Protein AF-A0A8H5GVJ7-F1 (afdb_monomer)

Foldseek 3Di:
DDDDDDPDDDDPPPDPDAAFQLPDFDDDPPADPPRDDQALVRCCRNSVPPDSPDQWDFDLVRFTRAGEAQVLDPPWAPPDVDIDDDDDDQFDLDDDPVCVVVVHHSRNGDRHGDDDCDDRNVSNVVCVVVVTHYHYHYAAHDPDDPDPPDDPNHDPHD

Organism: NCBI:txid117010

Radius of gyration: 19.8 Å; Cα contacts (8 Å, |Δi|>4): 224; chains: 1; bounding box: 60×45×53 Å

Mean predicted aligned error: 8.99 Å

pLDDT: mean 83.36, std 18.18, range [33.31, 98.56]

Structure (mmCIF, N/CA/C/O backbone):
data_AF-A0A8H5GVJ7-F1
#
_entry.id   AF-A0A8H5GVJ7-F1
#
loop_
_atom_site.group_PDB
_atom_site.id
_atom_site.type_symbol
_atom_site.label_atom_id
_atom_site.label_alt_id
_atom_site.label_comp_id
_atom_site.label_asym_id
_atom_site.label_entity_id
_atom_site.label_seq_id
_atom_site.pdbx_PDB_ins_code
_atom_site.Cartn_x
_atom_site.Cartn_y
_atom_site.Cartn_z
_atom_site.occupancy
_atom_site.B_iso_or_equiv
_atom_site.auth_seq_id
_atom_site.auth_comp_id
_atom_site.auth_asym_id
_atom_site.auth_atom_id
_atom_site.pdbx_PDB_model_num
ATOM 1 N N . MET A 1 1 ? -45.994 32.792 25.529 1.00 37.81 1 MET A N 1
ATOM 2 C CA . MET A 1 1 ? -45.940 31.353 25.191 1.00 37.81 1 MET A CA 1
ATOM 3 C C . MET A 1 1 ? -45.157 31.281 23.887 1.00 37.81 1 MET A C 1
ATOM 5 O O . MET A 1 1 ? -45.590 31.938 22.954 1.00 37.81 1 MET A O 1
ATOM 9 N N . SER A 1 2 ? -43.841 31.039 23.984 1.00 37.28 2 SER A N 1
ATOM 10 C CA . SER A 1 2 ? -43.166 29.778 23.582 1.00 37.28 2 SER A CA 1
ATOM 11 C C . SER A 1 2 ? -43.301 29.537 22.065 1.00 37.28 2 SER A C 1
ATOM 13 O O . SER A 1 2 ? -44.394 29.642 21.534 1.00 37.28 2 SER A O 1
ATOM 15 N N . GLU A 1 3 ? -42.264 29.285 21.269 1.00 34.62 3 GLU A N 1
ATOM 16 C CA . GLU A 1 3 ? -40.841 29.034 21.500 1.00 34.62 3 GLU A CA 1
ATOM 17 C C . GLU A 1 3 ? -40.081 29.278 20.187 1.00 34.62 3 GLU A C 1
ATOM 19 O O . GLU A 1 3 ? -40.621 29.183 19.086 1.00 34.62 3 GLU A O 1
ATOM 24 N N . SER A 1 4 ? -38.804 29.600 20.342 1.00 39.22 4 SER A N 1
ATOM 25 C CA . SER A 1 4 ? -37.794 29.785 19.310 1.00 39.22 4 SER A CA 1
ATOM 26 C C . SER A 1 4 ? -37.526 28.510 18.507 1.00 39.22 4 SER A C 1
ATOM 28 O O . SER A 1 4 ? -37.539 27.416 19.060 1.00 39.22 4 SER A O 1
ATOM 30 N N . SER A 1 5 ? -37.108 28.650 17.247 1.00 36.50 5 SER A N 1
ATOM 31 C CA . SER A 1 5 ? -36.183 27.699 16.605 1.00 36.50 5 SER A CA 1
ATOM 32 C C . SER A 1 5 ? -35.390 28.400 15.508 1.00 36.50 5 SER A C 1
ATOM 34 O O . SER A 1 5 ? -35.673 28.332 14.315 1.00 36.50 5 SER A O 1
ATOM 36 N N . ASN A 1 6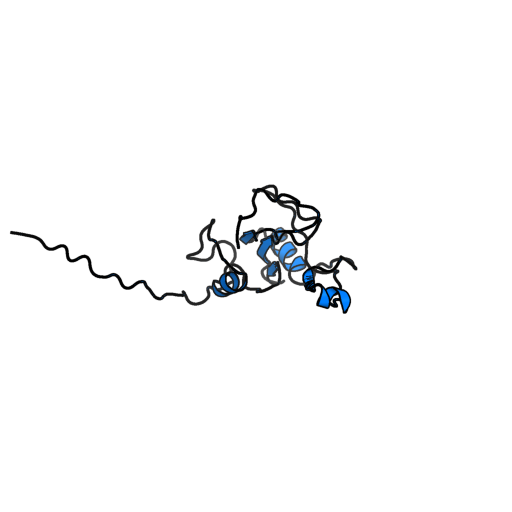 ? -34.387 29.128 15.989 1.00 41.38 6 ASN A N 1
ATOM 37 C CA . ASN A 1 6 ? -33.322 29.758 15.234 1.00 41.38 6 ASN A CA 1
ATOM 38 C C . ASN A 1 6 ? -32.344 28.646 14.804 1.00 41.38 6 ASN A C 1
ATOM 40 O O . ASN A 1 6 ? -31.438 28.291 15.558 1.00 41.38 6 ASN A O 1
ATOM 44 N N . TRP A 1 7 ? -32.552 28.032 13.636 1.00 33.44 7 TRP A N 1
ATOM 45 C CA . TRP A 1 7 ? -31.573 27.106 13.062 1.00 33.44 7 TRP A CA 1
ATOM 46 C C . TRP A 1 7 ? -30.442 27.936 12.456 1.00 33.44 7 TRP A C 1
ATOM 48 O O . TRP A 1 7 ? -30.479 28.423 11.328 1.00 33.44 7 TRP A O 1
ATOM 58 N N . LEU A 1 8 ? -29.452 28.174 13.308 1.00 36.19 8 LEU A N 1
ATOM 59 C CA . LEU A 1 8 ? -28.198 28.816 12.979 1.00 36.19 8 LEU A CA 1
ATOM 60 C C . LEU A 1 8 ? -27.612 28.217 11.699 1.00 36.19 8 LEU A C 1
ATOM 62 O O . LEU A 1 8 ? -27.518 27.000 11.540 1.00 36.19 8 LEU A O 1
ATOM 66 N N . LYS A 1 9 ? -27.167 29.123 10.824 1.00 44.06 9 LYS A N 1
ATOM 67 C CA . LYS A 1 9 ? -26.130 28.897 9.821 1.00 44.06 9 LYS A CA 1
ATOM 68 C C . LYS A 1 9 ? -24.972 28.152 10.488 1.00 44.06 9 LYS A C 1
ATOM 70 O O . LYS A 1 9 ? -24.097 28.770 11.087 1.00 44.06 9 LYS A O 1
ATOM 75 N N . GLY A 1 10 ? -24.987 26.827 10.396 1.00 33.31 10 GLY A N 1
ATOM 76 C CA . GLY A 1 10 ? -23.812 26.016 10.640 1.00 33.31 10 GLY A CA 1
ATOM 77 C C . GLY A 1 10 ? -22.816 26.356 9.546 1.00 33.31 10 GLY A C 1
ATOM 78 O O . GLY A 1 10 ? -23.012 26.000 8.384 1.00 33.31 10 GLY A O 1
ATOM 79 N N . SER A 1 11 ? -21.780 27.106 9.899 1.00 42.19 11 SER A N 1
ATOM 80 C CA . SER A 1 11 ? -20.546 27.167 9.129 1.00 42.19 11 SER A CA 1
ATOM 81 C C . SER A 1 11 ? -20.180 25.734 8.743 1.00 42.19 11 SER A C 1
ATOM 83 O O . SER A 1 11 ? -20.086 24.884 9.628 1.00 42.19 11 SER A O 1
ATOM 85 N N . LYS A 1 12 ? -19.990 25.438 7.450 1.00 41.19 12 LYS A N 1
ATOM 86 C CA . LYS A 1 12 ? -19.298 24.199 7.072 1.00 41.19 12 LYS A CA 1
ATOM 87 C C . LYS A 1 12 ? -17.971 24.214 7.835 1.00 41.19 12 LYS A C 1
ATOM 89 O O . LYS A 1 12 ? -17.246 25.199 7.668 1.00 41.19 12 LYS A O 1
ATOM 94 N N . PRO A 1 13 ? -17.647 23.211 8.667 1.00 39.38 13 PRO A N 1
ATOM 95 C CA . PRO A 1 13 ? -16.312 23.126 9.220 1.00 39.38 13 PRO A CA 1
ATOM 96 C C . PRO A 1 13 ? -15.351 23.084 8.034 1.00 39.38 13 PRO A C 1
ATOM 98 O O . PRO A 1 13 ? -15.416 22.186 7.193 1.00 39.38 13 PRO A O 1
ATOM 101 N N . SER A 1 14 ? -14.503 24.100 7.911 1.00 48.38 14 SER A N 1
ATOM 102 C CA . SER A 1 14 ? -13.301 24.009 7.096 1.00 48.38 14 SER A CA 1
ATOM 103 C C . SER A 1 14 ? -12.318 23.139 7.874 1.00 48.38 14 SER A C 1
ATOM 105 O O . SER A 1 14 ? -11.404 23.640 8.521 1.00 48.38 14 SER A O 1
ATOM 107 N N . GLU A 1 15 ? -12.559 21.838 7.889 1.00 44.38 15 GLU A N 1
ATOM 108 C CA . GLU A 1 15 ? -11.708 20.878 8.573 1.00 44.38 15 GLU A CA 1
ATOM 109 C C . GLU A 1 15 ? -11.200 19.906 7.525 1.00 44.38 15 GLU A C 1
ATOM 111 O O . GLU A 1 15 ? -11.792 18.860 7.291 1.00 44.38 15 GLU A O 1
ATOM 116 N N . THR A 1 16 ? -10.096 20.250 6.864 1.00 48.16 16 THR A N 1
ATOM 117 C CA . THR A 1 16 ? -9.170 19.183 6.495 1.00 48.16 16 THR A CA 1
ATOM 118 C C . THR A 1 16 ? -8.600 18.727 7.835 1.00 48.16 16 THR A C 1
ATOM 120 O O . THR A 1 16 ? -7.849 19.502 8.438 1.00 48.16 16 THR A O 1
ATOM 123 N N . PRO A 1 17 ? -8.974 17.552 8.373 1.00 55.72 17 PRO A N 1
ATOM 124 C CA . PRO A 1 17 ? -8.329 17.065 9.579 1.00 55.72 17 PRO A CA 1
ATOM 125 C C . PRO A 1 17 ? -6.837 16.997 9.260 1.00 55.72 17 PRO A C 1
ATOM 127 O O . PRO A 1 17 ? -6.456 16.616 8.146 1.00 55.72 17 PRO A O 1
ATOM 130 N N . GLY A 1 18 ? -5.981 17.416 10.192 1.00 69.06 18 GLY A N 1
ATOM 131 C CA . GLY A 1 18 ? -4.547 17.198 10.034 1.00 69.06 18 GLY A CA 1
ATOM 132 C C . GLY A 1 18 ? -4.295 15.741 9.631 1.00 69.06 18 GLY A C 1
ATOM 133 O O . GLY A 1 18 ? -4.991 14.842 10.101 1.00 69.06 18 GLY A O 1
ATOM 134 N N . ARG A 1 19 ? -3.340 15.511 8.724 1.00 85.62 19 ARG A N 1
ATOM 135 C CA . ARG A 1 19 ? -3.028 14.172 8.205 1.00 85.62 19 ARG A CA 1
ATOM 136 C C . ARG A 1 19 ? -2.918 13.163 9.353 1.00 85.62 19 ARG A C 1
ATOM 138 O O . ARG A 1 19 ? -2.073 13.331 10.234 1.00 85.62 19 ARG A O 1
ATOM 145 N N . HIS A 1 20 ? -3.729 12.105 9.327 1.00 92.69 20 HIS A N 1
ATOM 146 C CA . HIS A 1 20 ? -3.666 11.056 10.344 1.00 92.69 20 HIS A CA 1
ATOM 147 C C . HIS A 1 20 ? -2.329 10.312 10.275 1.00 92.69 20 HIS A C 1
ATOM 149 O O . HIS A 1 20 ? -1.703 10.241 9.214 1.00 92.69 20 HIS A O 1
ATOM 155 N N . ASN A 1 21 ? -1.899 9.711 11.391 1.00 95.12 21 ASN A N 1
ATOM 156 C CA . ASN A 1 21 ? -0.734 8.829 11.388 1.00 95.12 21 ASN A CA 1
ATOM 157 C C . ASN A 1 21 ? -0.991 7.644 10.436 1.00 95.12 21 ASN A C 1
ATOM 159 O O . ASN A 1 21 ? -1.849 6.812 10.729 1.00 95.12 21 ASN A O 1
ATOM 163 N N . PRO A 1 22 ? -0.244 7.516 9.325 1.00 94.88 22 PRO A N 1
ATOM 164 C CA . PRO A 1 22 ? -0.496 6.460 8.353 1.00 94.88 22 PRO A CA 1
ATOM 165 C C . PRO A 1 22 ? 0.108 5.109 8.765 1.00 94.88 22 PRO A C 1
ATOM 167 O O . PRO A 1 22 ? -0.180 4.089 8.131 1.00 94.88 22 PRO A O 1
ATOM 170 N N . LYS A 1 23 ? 0.972 5.100 9.792 1.00 96.88 23 LYS A N 1
ATOM 171 C CA . LYS A 1 23 ? 1.657 3.923 10.347 1.00 96.88 23 LYS A CA 1
ATOM 172 C C . LYS A 1 23 ? 0.840 3.311 11.483 1.00 96.88 23 LYS A C 1
ATOM 174 O O . LYS A 1 23 ? 1.290 3.212 12.619 1.00 96.88 23 LYS A O 1
ATOM 179 N N . VAL A 1 24 ? -0.405 2.987 11.173 1.00 96.06 24 VAL A N 1
ATOM 180 C CA . VAL A 1 24 ? -1.304 2.252 12.062 1.00 96.06 24 VAL A CA 1
ATOM 181 C C . VAL A 1 24 ? -1.886 1.086 11.287 1.00 96.06 24 VAL A C 1
ATOM 183 O O . VAL A 1 24 ? -2.049 1.162 10.066 1.00 96.06 24 VAL A O 1
ATOM 186 N N . HIS A 1 25 ? -2.188 0.002 11.985 1.00 96.62 25 HIS A N 1
ATOM 187 C CA . HIS A 1 25 ? -2.916 -1.125 11.418 1.00 96.62 25 HIS A CA 1
ATOM 188 C C . HIS A 1 25 ? -4.422 -0.903 11.570 1.00 96.62 25 HIS A C 1
ATOM 190 O O . HIS A 1 25 ? -4.850 -0.191 12.473 1.00 96.62 25 HIS A O 1
ATOM 196 N N . ALA A 1 26 ? -5.212 -1.535 10.698 1.00 92.56 26 ALA A N 1
ATOM 197 C CA . ALA A 1 26 ? -6.668 -1.366 10.627 1.00 92.56 26 ALA A CA 1
ATOM 198 C C . ALA A 1 26 ? -7.104 0.064 10.230 1.00 92.56 26 ALA A C 1
ATOM 200 O O . ALA A 1 26 ? -6.443 0.693 9.402 1.00 92.56 26 ALA A O 1
ATOM 201 N N . GLU A 1 27 ? -8.260 0.517 10.712 1.00 92.56 27 GLU A N 1
ATOM 202 C CA . GLU A 1 27 ? -8.972 1.720 10.264 1.00 92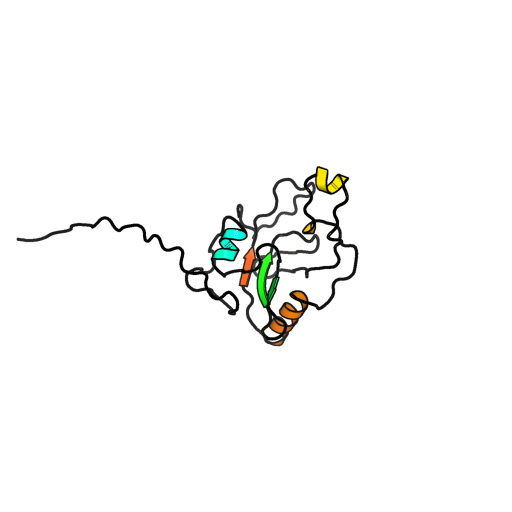.56 27 GLU A CA 1
ATOM 203 C C . GLU A 1 27 ? -8.265 3.036 10.637 1.00 92.56 27 GLU A C 1
ATOM 205 O O . GLU A 1 27 ? -7.600 3.135 11.669 1.00 92.56 27 GLU A O 1
ATOM 210 N N . ILE A 1 28 ? -8.428 4.064 9.796 1.00 95.75 28 ILE A N 1
ATOM 211 C CA . ILE A 1 28 ? -8.074 5.449 10.133 1.00 95.75 28 ILE A CA 1
ATOM 212 C C . ILE A 1 28 ? -9.348 6.165 10.602 1.00 95.75 28 ILE A C 1
ATOM 214 O O . ILE A 1 28 ? -10.323 6.173 9.848 1.00 95.75 28 ILE A O 1
ATOM 218 N N . PRO A 1 29 ? -9.359 6.800 11.790 1.00 93.12 29 PRO A N 1
ATOM 219 C CA . PRO A 1 29 ? -10.524 7.539 12.271 1.00 93.12 29 PRO A CA 1
ATOM 220 C C . PRO A 1 29 ? -11.041 8.547 11.237 1.00 93.12 29 PRO A C 1
ATOM 222 O O . PRO A 1 29 ? -10.260 9.318 10.687 1.00 93.12 29 PRO A O 1
ATOM 225 N N . GLY A 1 30 ? -12.351 8.539 10.983 1.00 93.75 30 GLY A N 1
ATOM 226 C CA . GLY A 1 30 ? -12.992 9.416 9.994 1.00 93.75 30 GLY A CA 1
ATOM 227 C C . GLY A 1 30 ? -13.036 8.862 8.565 1.00 93.75 30 GLY A C 1
ATOM 228 O O . GLY A 1 30 ? -13.695 9.463 7.722 1.00 93.75 30 GLY A O 1
ATOM 229 N N . TYR A 1 31 ? -12.411 7.709 8.301 1.00 95.56 31 TYR A N 1
ATOM 230 C CA . TYR A 1 31 ? -12.427 7.041 6.995 1.00 95.56 31 TYR A CA 1
ATOM 231 C C . TYR A 1 31 ? -12.872 5.574 7.125 1.00 95.56 31 TYR A C 1
ATOM 233 O O . TYR A 1 31 ? -12.040 4.666 7.003 1.00 95.56 31 TYR A O 1
ATOM 241 N N . PRO A 1 32 ? -14.174 5.319 7.360 1.00 94.88 32 PRO A N 1
ATOM 242 C CA . PRO A 1 32 ? -14.706 3.962 7.453 1.00 94.88 32 PRO A CA 1
ATOM 243 C C . PRO A 1 32 ? -14.642 3.221 6.108 1.00 94.88 32 PRO A C 1
ATOM 245 O O . PRO A 1 32 ? -14.404 3.809 5.045 1.00 94.88 32 PRO A O 1
ATOM 248 N N . VAL A 1 33 ? -14.899 1.910 6.135 1.00 95.81 33 VAL A N 1
ATOM 249 C CA . VAL A 1 33 ? -15.050 1.098 4.914 1.00 95.81 33 VAL A CA 1
ATOM 250 C C . VAL A 1 33 ? -16.080 1.737 3.977 1.00 95.81 33 VAL A C 1
ATOM 252 O O . VAL A 1 33 ? -17.162 2.129 4.404 1.00 95.81 33 VAL A O 1
ATOM 255 N N . GLY A 1 34 ? -15.733 1.838 2.691 1.00 94.56 34 GLY A N 1
ATOM 256 C CA . GLY A 1 34 ? -16.550 2.509 1.674 1.00 94.56 34 GLY A CA 1
ATOM 257 C C . GLY A 1 34 ? -16.170 3.971 1.425 1.00 94.56 34 GLY A C 1
ATOM 258 O O . GLY A 1 34 ? -16.679 4.561 0.478 1.00 94.56 34 GLY A O 1
ATOM 259 N N . SER A 1 35 ? -15.251 4.546 2.209 1.00 95.88 35 SER A N 1
ATOM 260 C CA . SER A 1 35 ? -14.694 5.876 1.925 1.00 95.88 35 SER A CA 1
ATOM 261 C C . SER A 1 35 ? -14.034 5.926 0.545 1.00 95.88 35 SER A C 1
ATOM 263 O O . SER A 1 35 ? -13.243 5.049 0.190 1.00 95.88 35 SER A O 1
ATOM 265 N N . THR A 1 36 ? -14.334 6.975 -0.217 1.00 95.75 36 THR A N 1
ATOM 266 C CA . THR A 1 36 ? -13.843 7.173 -1.586 1.00 95.75 36 THR A CA 1
ATOM 267 C C . THR A 1 36 ? -12.893 8.359 -1.676 1.00 95.75 36 THR A C 1
ATOM 269 O O . THR A 1 36 ? -13.087 9.357 -0.987 1.00 95.75 36 THR A O 1
ATOM 272 N N . PHE A 1 37 ? -11.924 8.281 -2.587 1.00 94.94 37 PHE A N 1
ATOM 273 C CA . PHE A 1 37 ? -10.946 9.339 -2.849 1.00 94.94 37 PHE A CA 1
ATOM 274 C C . PHE A 1 37 ? -10.861 9.560 -4.355 1.00 94.94 37 PHE A C 1
ATOM 276 O O . PHE A 1 37 ? -10.855 8.586 -5.104 1.00 94.94 37 PHE A O 1
ATOM 283 N N . LYS A 1 38 ? -10.785 10.816 -4.806 1.00 92.75 38 LYS A N 1
ATOM 284 C CA . LYS A 1 38 ? -10.738 11.140 -6.242 1.00 92.75 38 LYS A CA 1
ATOM 285 C C . LYS A 1 38 ? -9.357 10.970 -6.853 1.00 92.75 38 LYS A C 1
ATOM 287 O O . LYS A 1 38 ? -9.230 10.957 -8.071 1.00 92.75 38 LYS A O 1
ATOM 292 N N . THR A 1 39 ? -8.321 11.023 -6.018 1.00 93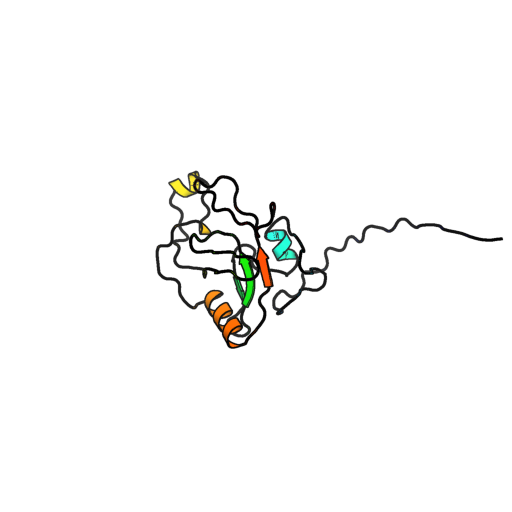.00 39 THR A N 1
ATOM 293 C CA . THR A 1 39 ? -6.929 10.972 -6.458 1.00 93.00 39 THR A CA 1
ATOM 294 C C . THR A 1 39 ? -6.043 10.305 -5.413 1.00 93.00 39 THR A C 1
ATOM 296 O O . THR A 1 39 ? -6.342 10.280 -4.215 1.00 93.00 39 THR A O 1
ATOM 299 N N . ARG A 1 40 ? -4.876 9.829 -5.858 1.00 93.25 40 ARG A N 1
ATOM 300 C CA . ARG A 1 40 ? -3.818 9.339 -4.964 1.00 93.25 40 ARG A CA 1
ATOM 301 C C . ARG A 1 40 ? -3.260 10.415 -4.032 1.00 93.25 40 ARG A C 1
ATOM 303 O O . ARG A 1 40 ? -2.830 10.070 -2.934 1.00 93.25 40 ARG A O 1
ATOM 310 N N . ASP A 1 41 ? -3.287 11.681 -4.441 1.00 94.44 41 ASP A N 1
ATOM 311 C CA . ASP A 1 41 ? -2.821 12.799 -3.616 1.00 94.44 41 ASP A CA 1
ATOM 312 C C . ASP A 1 41 ? -3.796 13.091 -2.472 1.00 94.44 41 ASP A C 1
ATOM 314 O O . ASP A 1 41 ? -3.373 13.249 -1.328 1.00 94.44 41 ASP A O 1
ATOM 318 N N . GLU A 1 42 ? -5.102 13.059 -2.750 1.00 94.69 42 GLU A N 1
ATOM 319 C CA . GLU A 1 42 ? -6.145 13.148 -1.722 1.00 94.69 42 GLU A CA 1
ATOM 320 C C . GLU A 1 42 ? -6.028 11.986 -0.728 1.00 94.69 42 GLU A C 1
ATOM 322 O O . GLU A 1 42 ? -5.929 12.202 0.480 1.00 94.69 42 GLU A O 1
ATOM 327 N N . LEU A 1 43 ? -5.920 10.752 -1.233 1.00 95.88 43 LEU A N 1
ATOM 328 C CA . LEU A 1 43 ? -5.701 9.562 -0.409 1.00 95.88 43 LEU A CA 1
ATOM 329 C C . LEU A 1 43 ? -4.438 9.690 0.469 1.00 95.88 43 LEU A C 1
ATOM 331 O O . LEU A 1 43 ? -4.466 9.348 1.653 1.00 95.88 43 LEU A O 1
ATOM 335 N N . CYS A 1 44 ? -3.342 10.217 -0.082 1.00 96.00 44 CYS A N 1
ATOM 336 C CA . CYS A 1 44 ? -2.090 10.462 0.636 1.00 96.00 44 CYS A CA 1
ATOM 337 C C . CYS A 1 44 ? -2.254 11.483 1.772 1.00 96.00 44 CYS A C 1
ATOM 339 O O . CYS A 1 44 ? -1.745 11.260 2.882 1.00 96.00 44 CYS A O 1
ATOM 341 N N . ALA A 1 45 ? -2.982 12.573 1.506 1.00 95.00 45 ALA A N 1
ATOM 342 C CA . ALA A 1 45 ? -3.239 13.647 2.459 1.00 95.00 45 ALA A CA 1
ATOM 343 C C . ALA A 1 45 ? -4.043 13.169 3.678 1.00 95.00 45 ALA A C 1
ATOM 345 O O . ALA A 1 45 ? -3.821 13.662 4.782 1.00 95.00 45 ALA A O 1
ATOM 346 N N . THR A 1 46 ? -4.907 12.163 3.507 1.00 95.62 46 THR A N 1
ATOM 347 C CA . THR A 1 46 ? -5.709 11.592 4.606 1.00 95.62 46 THR A CA 1
ATOM 348 C C . THR A 1 46 ? -4.896 10.711 5.560 1.00 95.62 46 THR A C 1
ATOM 350 O O . THR A 1 46 ? -5.213 10.610 6.741 1.00 95.62 46 THR A O 1
ATOM 353 N N . GLY A 1 47 ? -3.830 10.069 5.069 1.00 96.25 47 GLY A N 1
ATOM 354 C CA . GLY A 1 47 ? -3.070 9.060 5.815 1.00 96.25 47 GLY A CA 1
ATOM 355 C C . GLY A 1 47 ? -3.597 7.623 5.679 1.00 96.25 47 GLY A C 1
ATOM 356 O O . GLY A 1 47 ? -2.916 6.697 6.116 1.00 96.25 47 GLY A O 1
ATOM 357 N N . VAL A 1 48 ? -4.729 7.394 5.000 1.00 97.62 48 VAL A N 1
ATOM 358 C CA . VAL A 1 48 ? -5.238 6.037 4.709 1.00 97.62 48 VAL A CA 1
ATOM 359 C C . VAL A 1 48 ? -4.212 5.217 3.924 1.00 97.62 48 VAL A C 1
ATOM 361 O O . VAL A 1 48 ? -3.945 4.066 4.283 1.00 97.62 48 VAL A O 1
ATOM 364 N N . HIS A 1 49 ? -3.560 5.829 2.929 1.00 97.88 49 HIS A N 1
ATOM 365 C CA . HIS A 1 49 ? -2.397 5.264 2.240 1.00 97.88 49 HIS A CA 1
ATOM 366 C C . HIS A 1 49 ? -1.374 6.359 1.930 1.00 97.88 49 HIS A C 1
ATOM 368 O O . HIS A 1 49 ? -1.554 7.157 1.016 1.00 97.88 49 HIS A O 1
ATOM 374 N N . ALA A 1 50 ? -0.287 6.407 2.701 1.00 96.31 50 ALA A N 1
ATOM 375 C CA . ALA A 1 50 ? 0.677 7.508 2.655 1.00 96.31 50 ALA A CA 1
ATOM 376 C C . ALA A 1 50 ? 1.533 7.638 1.380 1.00 96.31 50 ALA A C 1
ATOM 378 O O . ALA A 1 50 ? 1.890 8.766 1.047 1.00 96.31 50 ALA A O 1
ATOM 379 N N . PRO A 1 51 ? 1.946 6.561 0.688 1.00 95.94 51 PRO A N 1
ATOM 380 C CA . PRO A 1 51 ? 2.728 6.702 -0.533 1.00 95.94 51 PRO A CA 1
ATOM 381 C C . PRO A 1 51 ? 1.875 7.281 -1.674 1.00 95.94 51 PRO A C 1
ATOM 383 O O . PRO A 1 51 ? 0.832 6.707 -1.990 1.00 95.94 51 PRO A O 1
ATOM 386 N N . PRO A 1 52 ? 2.322 8.340 -2.373 1.00 90.81 52 PRO A N 1
ATOM 387 C CA . PRO A 1 52 ? 1.554 8.928 -3.475 1.00 90.81 52 PRO A CA 1
ATOM 388 C C . PRO A 1 52 ? 1.524 8.027 -4.718 1.00 90.81 52 PRO A C 1
ATOM 390 O O . PRO A 1 52 ? 0.578 8.055 -5.494 1.00 90.81 52 PRO A O 1
ATOM 393 N N . ARG A 1 53 ? 2.552 7.188 -4.909 1.00 89.12 53 ARG A N 1
ATOM 394 C CA . ARG A 1 53 ? 2.668 6.312 -6.088 1.00 89.12 53 ARG A CA 1
ATOM 395 C C . ARG A 1 53 ? 2.736 4.838 -5.727 1.00 8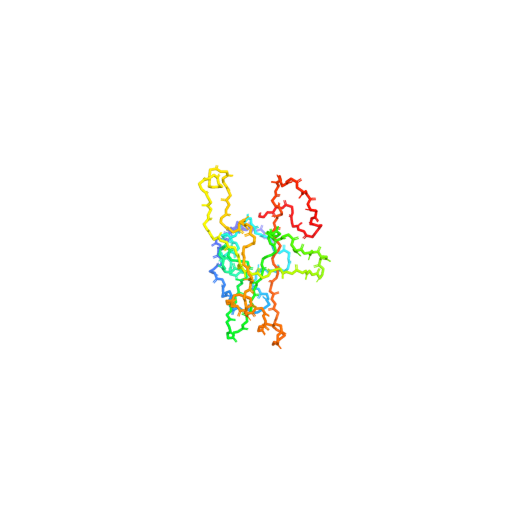9.12 53 ARG A C 1
ATOM 397 O O . ARG A 1 53 ? 1.961 4.054 -6.267 1.00 89.12 53 ARG A O 1
ATOM 404 N N . ALA A 1 54 ? 3.606 4.475 -4.781 1.00 92.00 54 ALA A N 1
ATOM 405 C CA . ALA A 1 54 ? 3.821 3.083 -4.384 1.00 92.00 54 ALA A CA 1
ATOM 406 C C . ALA A 1 54 ? 2.501 2.388 -4.010 1.00 92.00 54 ALA A C 1
ATOM 408 O O . ALA A 1 54 ? 1.652 2.979 -3.336 1.00 92.00 54 ALA A O 1
ATOM 409 N N . GLY A 1 55 ? 2.338 1.145 -4.466 1.00 94.81 55 GLY A N 1
ATOM 410 C CA . GLY A 1 55 ? 1.151 0.336 -4.191 1.00 94.81 55 GLY A CA 1
ATOM 411 C C . GLY A 1 55 ? 1.101 -0.192 -2.760 1.00 94.81 55 GLY A C 1
ATOM 412 O O . GLY A 1 55 ? 0.015 -0.439 -2.261 1.00 94.81 55 GLY A O 1
ATOM 413 N N . ILE A 1 56 ? 2.246 -0.294 -2.077 1.00 97.81 56 ILE A N 1
ATOM 414 C CA . ILE A 1 56 ? 2.367 -0.847 -0.722 1.00 97.81 56 ILE A CA 1
ATOM 415 C C . ILE A 1 56 ? 2.912 0.228 0.219 1.00 97.81 56 ILE A C 1
ATOM 417 O O . ILE A 1 56 ? 3.893 0.900 -0.104 1.00 97.81 56 ILE A O 1
ATOM 421 N N . HIS A 1 57 ? 2.308 0.365 1.397 1.00 98.19 57 HIS A N 1
ATOM 422 C CA . HIS A 1 57 ? 2.825 1.161 2.506 1.00 98.19 57 HIS A CA 1
ATOM 423 C C . HIS A 1 57 ? 3.172 0.243 3.678 1.00 98.19 57 HIS A C 1
ATOM 425 O O . HIS A 1 57 ? 2.299 -0.460 4.183 1.00 98.19 57 HIS A O 1
ATOM 431 N N . GLY A 1 58 ? 4.424 0.252 4.130 1.00 97.94 58 GLY A N 1
ATOM 432 C CA . GLY A 1 58 ? 4.871 -0.608 5.223 1.00 97.94 58 GLY A CA 1
ATOM 433 C C . GLY A 1 58 ? 6.325 -0.388 5.608 1.00 97.94 58 GLY A C 1
ATOM 434 O O . GLY A 1 58 ? 7.060 0.297 4.894 1.00 97.94 58 GLY A O 1
ATOM 435 N N . THR A 1 59 ? 6.736 -0.993 6.720 1.00 97.44 59 THR A N 1
ATOM 436 C CA . THR A 1 59 ? 8.145 -1.082 7.133 1.00 97.44 59 THR A CA 1
ATOM 437 C C . THR A 1 59 ? 8.540 -2.529 7.424 1.00 97.44 59 THR A C 1
ATOM 439 O O . THR A 1 59 ? 7.684 -3.411 7.507 1.00 97.44 59 THR A O 1
ATOM 442 N N . LEU A 1 60 ? 9.842 -2.788 7.544 1.00 96.88 60 LEU A N 1
ATOM 443 C CA . LEU A 1 60 ? 10.358 -4.131 7.827 1.00 96.88 60 LEU A CA 1
ATOM 444 C C . LEU A 1 60 ? 10.128 -4.540 9.286 1.00 96.88 60 LEU A C 1
ATOM 446 O O . LEU A 1 60 ? 10.010 -5.724 9.585 1.00 96.88 60 LEU A O 1
ATOM 450 N N . GLU A 1 61 ? 10.049 -3.561 10.181 1.00 97.06 61 GLU A N 1
ATOM 451 C CA . GLU A 1 61 ? 9.893 -3.757 11.619 1.00 97.06 61 GLU A CA 1
ATOM 452 C C . GLU A 1 61 ? 8.430 -4.023 11.980 1.00 97.06 61 GLU A C 1
ATOM 454 O O . GLU A 1 61 ? 8.132 -4.929 12.757 1.00 97.06 61 GLU A O 1
ATOM 459 N N . ASP A 1 62 ? 7.506 -3.251 11.399 1.00 97.31 62 ASP A N 1
ATOM 460 C CA . ASP A 1 62 ? 6.096 -3.276 11.793 1.00 97.31 62 ASP A CA 1
ATOM 461 C C . ASP A 1 62 ? 5.207 -4.019 10.783 1.00 97.31 62 ASP A C 1
ATOM 463 O O . ASP A 1 62 ? 4.172 -4.568 11.152 1.00 97.31 62 ASP A O 1
ATOM 467 N N . GLY A 1 63 ? 5.637 -4.139 9.527 1.00 98.44 63 GLY A N 1
ATOM 468 C CA . GLY A 1 63 ? 4.867 -4.747 8.445 1.00 98.44 63 GLY A CA 1
ATOM 469 C C . GLY A 1 63 ? 4.135 -3.727 7.572 1.00 98.44 63 GLY A C 1
ATOM 470 O O . GLY A 1 63 ? 4.367 -2.519 7.635 1.00 98.44 63 GLY A O 1
ATOM 471 N N . ALA A 1 64 ? 3.288 -4.233 6.681 1.00 98.56 64 ALA A N 1
ATOM 472 C CA . ALA A 1 64 ? 2.438 -3.441 5.802 1.00 98.56 64 ALA A CA 1
ATOM 473 C C . ALA A 1 64 ? 1.200 -2.900 6.533 1.00 98.56 64 ALA A C 1
ATOM 475 O O . ALA A 1 64 ? 0.511 -3.637 7.242 1.00 98.56 64 ALA A O 1
ATOM 476 N N . TYR A 1 65 ? 0.900 -1.623 6.297 1.00 98.56 65 TYR A N 1
ATOM 477 C CA . TYR A 1 65 ? -0.267 -0.908 6.816 1.00 98.56 65 TYR A CA 1
ATOM 478 C C . TYR A 1 65 ? -1.400 -0.842 5.789 1.00 98.56 65 TYR A C 1
ATOM 480 O O . TYR A 1 65 ? -2.571 -0.969 6.145 1.00 98.56 65 TYR A O 1
ATOM 488 N N . SER A 1 66 ? -1.063 -0.636 4.511 1.00 98.56 66 SER A N 1
ATOM 489 C CA . SER A 1 66 ? -2.042 -0.490 3.431 1.00 98.56 66 SER A CA 1
ATOM 490 C C . SER A 1 66 ? -1.500 -0.909 2.064 1.00 98.56 66 SER A C 1
ATOM 492 O O . SER A 1 66 ? -0.299 -0.791 1.795 1.00 98.56 66 SER A O 1
ATOM 494 N N . VAL A 1 67 ? -2.403 -1.366 1.195 1.00 97.81 67 VAL A N 1
ATOM 495 C CA . VAL A 1 67 ? -2.154 -1.656 -0.222 1.00 97.81 67 VAL A CA 1
ATOM 496 C C . VAL A 1 67 ? -3.202 -1.009 -1.127 1.00 97.81 67 VAL A C 1
ATOM 498 O O . VAL A 1 67 ? -4.358 -0.844 -0.737 1.00 97.81 67 VAL A O 1
ATOM 501 N N . VAL A 1 68 ? -2.801 -0.682 -2.354 1.00 96.19 68 VAL A N 1
ATOM 502 C CA . VAL A 1 68 ? -3.681 -0.183 -3.417 1.00 96.19 68 VAL A CA 1
ATOM 503 C C . VAL A 1 68 ? -3.757 -1.213 -4.544 1.00 96.19 68 VAL A C 1
ATOM 505 O O . VAL A 1 68 ? -2.742 -1.510 -5.177 1.00 96.19 68 VAL A O 1
ATOM 508 N N . LEU A 1 69 ? -4.963 -1.710 -4.825 1.00 93.56 69 LEU A N 1
ATOM 509 C CA . LEU A 1 69 ? -5.291 -2.488 -6.018 1.00 93.56 69 LEU A CA 1
ATOM 510 C C . LEU A 1 69 ? -5.504 -1.518 -7.181 1.00 93.56 69 LEU A C 1
ATOM 512 O O . LEU A 1 69 ? -6.598 -0.995 -7.375 1.00 93.56 69 LEU A O 1
ATOM 516 N N . SER A 1 70 ? -4.435 -1.223 -7.920 1.00 85.50 70 SER A N 1
ATOM 517 C CA . SER A 1 70 ? -4.493 -0.342 -9.094 1.00 85.50 70 SER A CA 1
ATOM 518 C C . SER A 1 70 ? -4.718 -1.092 -10.405 1.00 85.50 70 SER A C 1
ATOM 520 O O . SER A 1 70 ? -4.749 -0.455 -11.456 1.00 85.50 70 SER A O 1
ATOM 522 N N . TYR A 1 71 ? -4.801 -2.427 -10.354 1.00 82.88 71 TYR A N 1
ATOM 523 C CA . TYR A 1 71 ? -4.959 -3.293 -11.526 1.00 82.88 71 TYR A CA 1
ATOM 524 C C . TYR A 1 71 ? -3.868 -3.069 -12.588 1.00 82.88 71 TYR A C 1
ATOM 526 O O . TYR A 1 71 ? -4.114 -3.104 -13.791 1.00 82.88 71 TYR A O 1
ATOM 534 N N . GLY A 1 72 ? -2.652 -2.760 -12.123 1.00 73.69 72 GLY A N 1
ATOM 535 C CA . GLY A 1 72 ? -1.497 -2.440 -12.967 1.00 73.69 72 GLY A CA 1
ATOM 536 C C . GLY A 1 72 ? -0.580 -3.632 -13.240 1.00 73.69 72 GLY A C 1
ATOM 537 O O . GLY A 1 72 ? 0.430 -3.473 -13.925 1.00 73.69 72 GLY A O 1
ATOM 538 N N . TYR A 1 73 ? -0.885 -4.798 -12.675 1.00 73.94 73 TYR A N 1
ATOM 539 C CA . TYR A 1 73 ? -0.203 -6.052 -12.967 1.00 73.94 73 TYR A CA 1
ATOM 540 C C . TYR A 1 73 ? -1.184 -7.000 -13.650 1.00 73.94 73 TYR A C 1
ATOM 542 O O . TYR A 1 73 ? -2.352 -7.095 -13.272 1.00 73.94 73 TYR A O 1
ATOM 550 N N . GLU A 1 74 ? -0.705 -7.680 -14.686 1.00 70.81 74 GLU A N 1
ATOM 551 C CA . GLU A 1 74 ? -1.500 -8.632 -15.464 1.00 70.81 74 GLU A CA 1
ATOM 552 C C . GLU A 1 74 ? -1.996 -9.815 -14.618 1.00 70.81 74 GLU A C 1
ATOM 554 O O . GLU A 1 74 ? -3.133 -10.273 -14.803 1.00 70.81 74 GLU A O 1
ATOM 559 N N . ASP A 1 75 ? -1.192 -10.195 -13.623 1.00 78.56 75 ASP A N 1
ATOM 560 C CA . ASP A 1 75 ? -1.428 -11.297 -12.689 1.00 78.56 75 ASP A CA 1
ATOM 561 C C . ASP A 1 75 ? -2.421 -10.971 -11.562 1.00 78.56 75 ASP A C 1
ATOM 563 O O . ASP A 1 75 ? -2.845 -11.872 -10.837 1.00 78.56 75 ASP A O 1
ATOM 567 N N . ASP A 1 76 ? -2.838 -9.708 -11.403 1.00 82.06 76 ASP A N 1
ATOM 568 C CA . ASP A 1 76 ? -3.793 -9.343 -10.353 1.00 82.06 76 ASP A CA 1
ATOM 569 C C . ASP A 1 76 ? -5.170 -9.985 -10.626 1.00 82.06 76 ASP A C 1
ATOM 571 O O . ASP A 1 76 ? -5.738 -9.868 -11.724 1.00 82.06 76 ASP A O 1
ATOM 575 N N . VAL A 1 77 ? -5.740 -10.624 -9.599 1.00 85.69 77 VAL A N 1
ATOM 576 C CA . VAL A 1 77 ? -7.080 -11.240 -9.612 1.00 85.69 77 VAL A CA 1
ATOM 577 C C . VAL A 1 77 ? -7.875 -10.701 -8.430 1.00 85.69 77 VAL A C 1
ATOM 579 O O . VAL A 1 77 ? -7.423 -10.812 -7.298 1.00 85.69 77 VAL A O 1
ATOM 582 N N . ASP A 1 78 ? -9.065 -10.150 -8.667 1.00 90.69 78 ASP A N 1
ATOM 583 C CA . ASP A 1 78 ? -9.917 -9.580 -7.615 1.00 90.69 78 ASP A CA 1
ATOM 584 C C . ASP A 1 78 ? -11.292 -10.253 -7.616 1.00 90.69 78 ASP A C 1
ATOM 586 O O . ASP A 1 78 ? -12.110 -9.997 -8.500 1.00 90.69 78 ASP A O 1
ATOM 590 N N . ASN A 1 79 ? -11.529 -11.110 -6.617 1.00 91.06 79 ASN A N 1
ATOM 591 C CA . ASN A 1 79 ? -12.794 -11.812 -6.380 1.00 91.06 79 ASN A CA 1
ATOM 592 C C . ASN A 1 79 ? -13.563 -11.202 -5.187 1.00 91.06 79 ASN A C 1
ATOM 594 O O . ASN A 1 79 ? -14.343 -11.886 -4.524 1.00 91.06 79 ASN A O 1
ATOM 598 N N . GLY A 1 80 ? -13.325 -9.924 -4.870 1.00 91.75 80 GLY A N 1
ATOM 599 C CA . GLY A 1 80 ? -14.060 -9.196 -3.838 1.00 91.75 80 GLY A CA 1
ATOM 600 C C . GLY A 1 80 ? -13.501 -9.450 -2.443 1.00 91.75 80 GLY A C 1
ATOM 601 O O . GLY A 1 80 ? -12.663 -8.689 -1.962 1.00 91.75 80 GLY A O 1
ATOM 602 N N . GLU A 1 81 ? -13.957 -10.501 -1.768 1.00 94.50 81 GLU A N 1
ATOM 603 C CA . GLU A 1 81 ? -13.465 -10.831 -0.419 1.00 94.50 81 GLU A CA 1
ATOM 604 C C . GLU A 1 81 ? -12.027 -11.360 -0.439 1.00 94.50 81 GLU A C 1
ATOM 606 O O . GLU A 1 81 ? -11.260 -11.145 0.498 1.00 94.50 81 GLU A O 1
ATOM 611 N N . ILE A 1 82 ? -11.655 -12.028 -1.532 1.00 94.38 82 ILE A N 1
ATOM 612 C CA . ILE A 1 82 ? -10.336 -12.619 -1.737 1.00 94.38 82 ILE A CA 1
ATOM 613 C C . ILE A 1 82 ? -9.766 -12.078 -3.042 1.00 94.38 82 ILE A C 1
ATOM 615 O O . ILE A 1 82 ? -10.451 -12.010 -4.061 1.00 94.38 82 ILE A O 1
ATOM 619 N N . PHE A 1 83 ? -8.491 -11.717 -3.023 1.00 94.31 83 PHE A N 1
ATOM 620 C CA . PHE A 1 83 ? -7.771 -11.259 -4.201 1.00 94.31 83 PHE A CA 1
ATOM 621 C C . PHE A 1 83 ? -6.322 -11.748 -4.164 1.00 94.31 83 PHE A C 1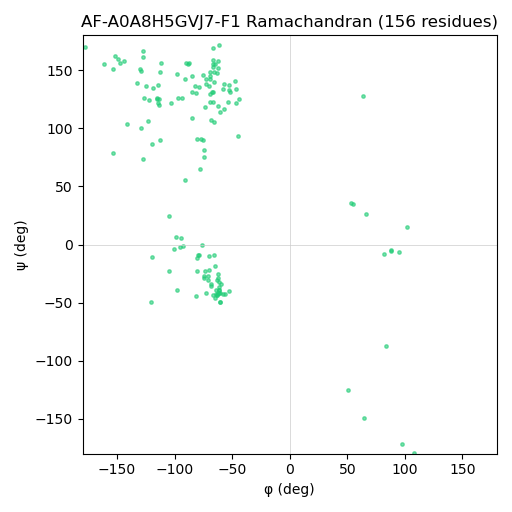
ATOM 623 O O . PHE A 1 83 ? -5.775 -12.063 -3.105 1.00 94.31 83 PHE A O 1
ATOM 630 N N . VAL A 1 84 ? -5.705 -11.798 -5.340 1.00 93.12 84 VAL A N 1
ATOM 631 C CA . VAL A 1 84 ? -4.276 -12.034 -5.536 1.00 93.12 84 VAL A CA 1
ATOM 632 C C . VAL A 1 84 ? -3.641 -10.692 -5.864 1.00 93.12 84 VAL A C 1
ATOM 634 O O . VAL A 1 84 ? -4.055 -10.024 -6.810 1.00 93.12 84 VAL A O 1
ATOM 637 N N . TYR A 1 85 ? -2.665 -10.294 -5.051 1.00 93.25 85 TYR A N 1
ATOM 638 C CA . TYR A 1 85 ? -1.950 -9.033 -5.196 1.00 93.25 85 TYR A CA 1
ATOM 639 C C . TYR A 1 85 ? -0.493 -9.278 -5.560 1.00 93.25 85 TYR A C 1
ATOM 641 O O . TYR A 1 85 ? 0.224 -9.968 -4.829 1.00 93.25 85 TYR A O 1
ATOM 649 N N . T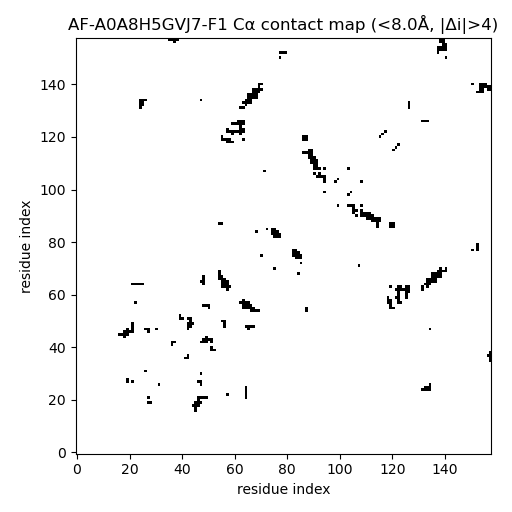HR A 1 86 ? -0.054 -8.665 -6.654 1.00 92.06 86 THR A N 1
ATOM 650 C CA . THR A 1 86 ? 1.328 -8.770 -7.118 1.00 92.06 86 THR A CA 1
ATOM 651 C C . THR A 1 86 ? 2.232 -7.786 -6.377 1.00 92.06 86 THR A C 1
ATOM 653 O O . THR A 1 86 ? 1.890 -6.617 -6.180 1.00 92.06 86 THR A O 1
ATOM 656 N N . GLY A 1 87 ? 3.412 -8.252 -5.959 1.00 91.62 87 GLY A N 1
ATOM 657 C CA . GLY A 1 87 ? 4.428 -7.406 -5.336 1.00 91.62 87 GLY A CA 1
ATOM 658 C C . GLY A 1 87 ? 4.926 -6.297 -6.269 1.00 91.62 87 GLY A C 1
ATOM 659 O O . GLY A 1 87 ? 4.625 -6.257 -7.460 1.00 91.62 87 GLY A O 1
ATOM 660 N N . HIS A 1 88 ? 5.718 -5.373 -5.728 1.00 89.56 88 HIS A N 1
ATOM 661 C CA . HIS A 1 88 ? 6.392 -4.353 -6.534 1.00 89.56 88 HIS A CA 1
ATOM 662 C C . HIS A 1 88 ? 7.781 -4.814 -6.998 1.00 89.56 88 HIS A C 1
ATOM 664 O O . HIS A 1 88 ? 8.425 -5.629 -6.340 1.00 89.56 88 HIS A O 1
ATOM 670 N N . GLY A 1 89 ? 8.273 -4.225 -8.091 1.00 89.38 89 GLY A N 1
ATOM 671 C CA . GLY A 1 89 ? 9.638 -4.429 -8.588 1.00 89.38 89 GLY A CA 1
ATOM 672 C C . GLY A 1 89 ? 9.717 -5.269 -9.863 1.00 89.38 89 GLY A C 1
ATOM 673 O O . GLY A 1 89 ? 8.694 -5.679 -10.413 1.00 89.38 89 GLY A O 1
ATOM 674 N N . GLY A 1 90 ? 10.955 -5.467 -10.324 1.00 85.31 90 GLY A N 1
ATOM 675 C CA . GLY A 1 90 ? 11.318 -6.209 -11.538 1.00 85.31 90 GLY A CA 1
ATOM 676 C C . GLY A 1 90 ? 11.196 -5.421 -12.862 1.00 85.31 90 GLY A C 1
ATOM 677 O O . GLY A 1 90 ? 11.639 -5.871 -13.921 1.00 85.31 90 GLY A O 1
ATOM 678 N N . ARG A 1 91 ? 10.627 -4.214 -12.815 1.00 83.75 91 ARG A N 1
ATOM 679 C CA . ARG A 1 91 ? 10.439 -3.332 -13.975 1.00 83.75 91 ARG A CA 1
ATOM 680 C C . ARG A 1 91 ? 11.622 -2.392 -14.171 1.00 83.75 91 ARG A C 1
ATOM 682 O O . ARG A 1 91 ? 12.146 -1.859 -13.190 1.00 83.75 91 ARG A O 1
ATOM 689 N N . ASP A 1 92 ? 12.002 -2.133 -15.423 1.00 77.94 92 ASP A N 1
ATOM 690 C CA . ASP A 1 92 ? 12.932 -1.042 -15.728 1.00 77.94 92 ASP A CA 1
ATOM 691 C C . ASP A 1 92 ? 12.189 0.302 -15.584 1.00 77.94 92 ASP A C 1
ATOM 693 O O . ASP A 1 92 ? 11.205 0.542 -16.293 1.00 77.94 92 ASP A O 1
ATOM 697 N N . PRO A 1 93 ? 12.613 1.199 -14.670 1.00 73.44 93 PRO A N 1
ATOM 698 C CA . PRO A 1 93 ? 11.995 2.514 -14.525 1.00 73.44 93 PRO A CA 1
ATOM 699 C C . PRO A 1 93 ? 12.286 3.446 -15.714 1.00 73.44 93 PRO A C 1
ATOM 701 O O . PRO A 1 93 ? 11.722 4.542 -15.795 1.00 73.44 93 PRO A O 1
ATOM 704 N N . ARG A 1 94 ? 13.196 3.069 -16.618 1.00 80.06 94 ARG A N 1
ATOM 705 C CA . ARG A 1 94 ? 13.542 3.853 -17.800 1.00 80.06 94 ARG A CA 1
ATOM 706 C C . ARG A 1 94 ? 12.562 3.546 -18.919 1.00 80.06 94 ARG A C 1
ATOM 708 O O . ARG A 1 94 ? 12.615 2.505 -19.556 1.00 80.06 94 ARG A O 1
ATOM 715 N N . LEU A 1 95 ? 11.720 4.524 -19.209 1.00 76.44 95 LEU A N 1
ATOM 716 C CA . LEU A 1 95 ? 10.944 4.529 -20.441 1.00 76.44 95 LEU A CA 1
ATOM 717 C C . LEU A 1 95 ? 11.847 4.844 -21.631 1.00 76.44 95 LEU A C 1
ATOM 719 O O . LEU A 1 95 ? 12.662 5.778 -21.568 1.00 76.44 95 LEU A O 1
ATOM 723 N N . THR A 1 96 ? 11.651 4.128 -22.736 1.00 82.69 96 THR A N 1
ATOM 724 C CA . THR A 1 96 ? 12.259 4.501 -24.018 1.00 82.69 96 THR A CA 1
ATOM 725 C C . THR A 1 96 ? 11.743 5.877 -24.475 1.00 82.69 96 THR A C 1
ATOM 727 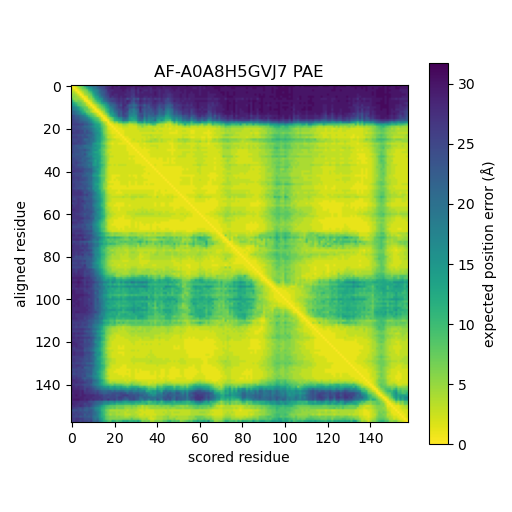O O . THR A 1 96 ? 10.664 6.309 -24.055 1.00 82.69 96 THR A O 1
ATOM 730 N N . PRO A 1 97 ? 12.468 6.603 -25.350 1.00 86.12 97 PRO A N 1
ATOM 731 C CA . PRO A 1 97 ? 11.978 7.873 -25.892 1.00 86.12 97 PRO A CA 1
ATOM 732 C C . PRO A 1 97 ? 10.582 7.758 -26.519 1.00 86.12 97 PRO A C 1
ATOM 734 O O . PRO A 1 97 ? 9.737 8.618 -26.289 1.00 86.12 97 PRO A O 1
ATOM 737 N N . MET A 1 98 ? 10.315 6.660 -27.236 1.00 83.31 98 MET A N 1
ATOM 738 C CA . MET A 1 98 ? 9.014 6.396 -27.856 1.00 83.31 98 MET A CA 1
ATOM 739 C C . MET A 1 98 ? 7.902 6.234 -26.814 1.00 83.31 98 MET A C 1
ATOM 741 O O . MET A 1 98 ? 6.821 6.794 -26.963 1.00 83.31 98 MET A O 1
ATOM 745 N N . GLU A 1 99 ? 8.165 5.515 -25.726 1.00 83.50 99 GLU A N 1
ATOM 746 C CA . GLU A 1 99 ? 7.183 5.309 -24.659 1.00 83.50 99 GLU A CA 1
ATOM 747 C C . GLU A 1 99 ? 6.871 6.593 -23.891 1.00 83.50 99 GLU A C 1
ATOM 749 O O . GLU A 1 99 ? 5.717 6.825 -23.536 1.00 83.50 99 GLU A O 1
ATOM 754 N N . LYS A 1 100 ? 7.868 7.465 -23.697 1.00 82.25 100 LYS A N 1
ATOM 755 C CA . LYS A 1 100 ? 7.640 8.808 -23.143 1.00 82.25 100 LYS A CA 1
ATOM 756 C C . LYS A 1 100 ? 6.752 9.645 -24.060 1.00 82.25 100 LYS A C 1
ATOM 758 O O . LYS A 1 100 ? 5.829 10.289 -23.575 1.00 82.25 100 LYS A O 1
ATOM 763 N N . ILE A 1 101 ? 6.999 9.606 -25.373 1.00 85.12 101 ILE A N 1
ATOM 764 C CA . ILE A 1 101 ? 6.170 10.299 -26.378 1.00 85.12 101 ILE A CA 1
ATOM 765 C C . ILE A 1 101 ? 4.732 9.762 -26.363 1.00 85.12 101 ILE A C 1
ATOM 767 O O . ILE A 1 101 ? 3.784 10.530 -26.494 1.00 85.12 101 ILE A O 1
ATOM 771 N N . GLN A 1 102 ? 4.557 8.459 -26.145 1.00 82.75 102 GLN A N 1
ATOM 772 C CA . GLN A 1 102 ? 3.247 7.817 -26.005 1.00 82.75 102 GLN A CA 1
ATOM 773 C C . GLN A 1 102 ? 2.578 8.064 -24.641 1.00 82.75 102 GLN A C 1
ATOM 775 O O . GLN A 1 102 ?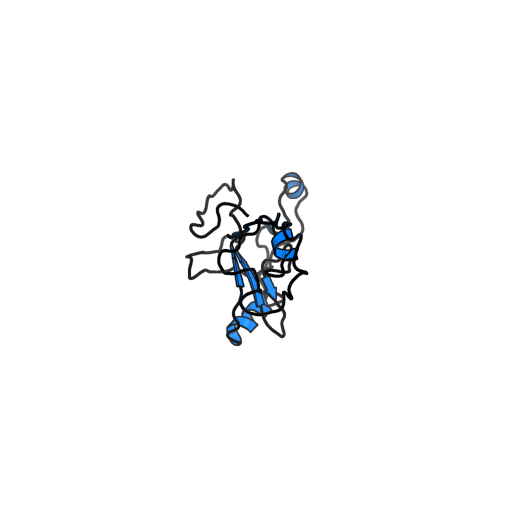 1.476 7.568 -24.409 1.00 82.75 102 GLN A O 1
ATOM 780 N N . GLY A 1 103 ? 3.223 8.803 -23.731 1.00 77.12 103 GLY A N 1
ATOM 781 C CA . GLY A 1 103 ? 2.692 9.084 -22.399 1.00 77.12 103 GLY A CA 1
ATOM 782 C C . GLY A 1 103 ? 2.582 7.845 -21.510 1.00 77.12 103 GLY A C 1
ATOM 783 O O . GLY A 1 103 ? 1.726 7.803 -20.624 1.00 77.12 103 GLY A O 1
ATOM 784 N N . LYS A 1 104 ? 3.405 6.812 -21.749 1.00 76.50 104 LYS A N 1
ATOM 785 C CA . LYS A 1 104 ? 3.533 5.711 -20.791 1.00 76.50 104 LYS A CA 1
ATOM 786 C C . LYS A 1 104 ? 4.155 6.233 -19.506 1.00 76.50 104 LYS A C 1
ATOM 788 O O . LYS A 1 104 ? 5.011 7.111 -19.519 1.00 76.50 104 LYS A O 1
ATOM 793 N N . GLU A 1 105 ? 3.756 5.624 -18.403 1.00 74.81 105 GLU A N 1
ATOM 794 C CA . GLU A 1 105 ? 4.340 5.890 -17.098 1.00 74.81 105 GLU A CA 1
ATOM 795 C C . GLU A 1 105 ? 5.385 4.827 -16.762 1.00 74.81 105 GLU A C 1
ATOM 797 O O . GLU A 1 105 ? 5.215 3.657 -17.111 1.00 74.81 105 GLU A O 1
ATOM 802 N N . SER A 1 106 ? 6.452 5.187 -16.047 1.00 68.81 106 SER A N 1
ATOM 803 C CA . SER A 1 106 ? 7.564 4.259 -15.777 1.00 68.81 106 SER A CA 1
ATOM 804 C C . SER A 1 106 ? 7.157 3.026 -14.972 1.00 68.81 106 SER A C 1
ATOM 806 O O . SER A 1 106 ? 7.777 1.981 -15.087 1.00 68.81 106 SER A O 1
ATOM 808 N N . TRP A 1 107 ? 6.089 3.116 -14.182 1.00 69.88 107 TRP A N 1
ATOM 809 C CA . TRP A 1 107 ? 5.531 1.991 -13.427 1.00 69.88 107 TRP A CA 1
ATOM 810 C C . TRP A 1 107 ? 4.662 1.043 -14.267 1.00 69.88 107 TRP A C 1
ATOM 812 O O . TRP A 1 107 ? 4.279 -0.014 -13.764 1.00 69.88 107 TRP A O 1
ATOM 822 N N . SER A 1 108 ? 4.357 1.416 -15.514 1.00 69.38 108 SER A N 1
ATOM 823 C CA . SER A 1 108 ? 3.610 0.613 -16.494 1.00 69.38 108 SER A CA 1
ATOM 824 C C . SER A 1 108 ? 4.508 -0.120 -17.497 1.00 69.38 108 SER A C 1
ATOM 826 O O . SER A 1 108 ? 4.000 -0.700 -18.456 1.00 69.38 108 SER A O 1
ATOM 828 N N . SER A 1 109 ? 5.832 -0.069 -17.312 1.00 73.94 109 SER A N 1
ATOM 829 C CA . SER A 1 109 ? 6.763 -0.851 -18.124 1.00 73.94 109 SER A CA 1
ATOM 830 C C . SER A 1 109 ? 6.598 -2.351 -17.872 1.00 73.94 109 SER A C 1
ATOM 832 O O . SER A 1 109 ? 6.028 -2.789 -16.869 1.00 73.94 109 SER A O 1
ATOM 834 N N . GLU A 1 110 ? 7.055 -3.149 -18.828 1.00 76.62 110 GLU A N 1
ATOM 835 C CA . GLU A 1 110 ? 6.970 -4.604 -18.758 1.00 76.62 110 GLU A CA 1
ATOM 836 C C . GLU A 1 110 ? 7.846 -5.165 -17.632 1.00 76.62 110 GLU A C 1
ATOM 838 O O . GLU A 1 110 ? 8.813 -4.534 -17.191 1.00 76.62 110 GLU A O 1
ATOM 843 N N . GLN A 1 111 ? 7.488 -6.351 -17.143 1.00 81.44 111 GLN A N 1
ATOM 844 C CA . GLN A 1 111 ? 8.313 -7.059 -16.179 1.00 81.44 111 GLN A CA 1
ATOM 845 C C . GLN A 1 111 ? 9.594 -7.547 -16.865 1.00 81.44 111 GLN A C 1
ATOM 847 O O . GLN A 1 111 ? 9.534 -8.278 -17.845 1.00 81.44 111 GLN A O 1
ATOM 852 N N . THR A 1 112 ? 10.759 -7.144 -16.356 1.00 84.31 112 THR A N 1
ATOM 853 C CA . THR A 1 112 ? 12.060 -7.438 -16.999 1.00 84.31 112 THR A CA 1
ATOM 854 C C . THR A 1 112 ? 13.007 -8.254 -16.128 1.00 84.31 112 THR A C 1
ATOM 856 O O . THR A 1 112 ? 14.058 -8.687 -16.601 1.00 84.31 112 THR A O 1
ATOM 859 N N . LYS A 1 113 ? 12.678 -8.421 -14.843 1.00 86.56 113 LYS A N 1
ATOM 860 C CA . LYS A 1 113 ? 13.493 -9.087 -13.824 1.00 86.56 113 LYS A CA 1
ATOM 861 C C . LYS A 1 113 ? 12.599 -9.698 -12.751 1.00 86.56 113 LYS A C 1
ATOM 863 O O . LYS A 1 113 ? 11.455 -9.275 -12.576 1.00 86.56 113 LYS A O 1
ATOM 868 N N . ASP A 1 114 ? 13.166 -10.620 -11.987 1.00 91.81 114 ASP A N 1
ATOM 869 C CA . ASP A 1 114 ? 12.505 -11.203 -10.825 1.00 91.81 114 ASP A CA 1
ATOM 870 C C . ASP A 1 114 ? 12.219 -10.147 -9.747 1.00 91.81 114 ASP A C 1
ATOM 872 O O . ASP A 1 114 ? 12.965 -9.180 -9.556 1.00 91.81 114 ASP A O 1
ATOM 876 N N . GLN A 1 115 ? 11.114 -10.340 -9.026 1.00 92.75 115 GLN A N 1
ATOM 877 C CA . GLN A 1 115 ? 10.798 -9.548 -7.843 1.00 92.75 115 GLN A CA 1
ATOM 878 C C . GLN A 1 115 ? 11.490 -10.119 -6.608 1.00 92.75 115 GLN A C 1
ATOM 880 O O . GLN A 1 115 ? 11.579 -11.330 -6.422 1.00 92.75 115 GLN A O 1
ATOM 885 N N . GLU A 1 116 ? 11.910 -9.229 -5.713 1.00 94.44 116 GLU A N 1
ATOM 886 C CA . GLU A 1 116 ? 12.610 -9.599 -4.485 1.00 94.44 116 GLU A CA 1
ATOM 887 C C . GLU A 1 116 ? 11.768 -9.319 -3.232 1.00 94.44 116 GLU A C 1
ATOM 889 O O . GLU A 1 116 ? 10.895 -8.441 -3.202 1.00 94.44 116 GLU A O 1
ATOM 894 N N . TRP A 1 117 ? 12.074 -10.034 -2.145 1.00 95.31 117 TRP A N 1
ATOM 895 C CA . TRP A 1 117 ? 11.511 -9.787 -0.814 1.00 95.31 117 TRP A CA 1
ATOM 896 C C . TRP A 1 117 ? 12.195 -8.597 -0.134 1.00 95.31 117 TRP A C 1
ATOM 898 O O . TRP A 1 117 ? 12.850 -8.747 0.895 1.00 95.31 117 TRP A O 1
ATOM 908 N N . VAL A 1 118 ? 12.020 -7.407 -0.705 1.00 94.88 118 VAL A N 1
ATOM 909 C CA . VAL A 1 118 ? 12.560 -6.139 -0.194 1.00 94.88 118 VAL A CA 1
ATOM 910 C C . VAL A 1 118 ? 11.458 -5.088 -0.062 1.00 94.88 118 VAL A C 1
ATOM 912 O O . VAL A 1 118 ? 10.372 -5.230 -0.632 1.00 94.88 118 VAL A O 1
ATOM 915 N N . GLY A 1 119 ? 11.710 -4.039 0.726 1.00 95.62 119 GLY A N 1
ATOM 916 C CA . GLY A 1 119 ? 10.788 -2.912 0.900 1.00 95.62 119 GLY A CA 1
ATOM 917 C C . GLY A 1 119 ? 9.354 -3.345 1.234 1.00 95.62 119 GLY A C 1
ATOM 918 O O . GLY A 1 119 ? 9.124 -4.115 2.167 1.00 95.62 119 GLY A O 1
ATOM 919 N N . GLY A 1 120 ? 8.383 -2.878 0.442 1.00 96.81 120 GLY A N 1
ATOM 920 C CA . GLY A 1 120 ? 6.965 -3.213 0.618 1.00 96.81 120 GLY A CA 1
ATOM 921 C C . GLY A 1 120 ? 6.647 -4.713 0.532 1.00 96.81 120 GLY A C 1
ATOM 922 O O . GLY A 1 120 ? 5.797 -5.194 1.278 1.00 96.81 120 GLY A O 1
ATOM 923 N N . ASN A 1 121 ? 7.357 -5.479 -0.305 1.00 97.44 121 ASN A N 1
ATOM 924 C CA . ASN A 1 121 ? 7.122 -6.923 -0.435 1.00 97.44 121 ASN A CA 1
ATOM 925 C C . ASN A 1 121 ? 7.511 -7.644 0.861 1.00 97.44 121 ASN A C 1
ATOM 927 O O . ASN A 1 121 ? 6.773 -8.488 1.370 1.00 97.44 121 ASN A O 1
ATOM 931 N N . ALA A 1 122 ? 8.655 -7.270 1.439 1.00 98.06 122 ALA A N 1
ATOM 932 C CA . ALA A 1 122 ? 9.075 -7.772 2.741 1.00 98.06 122 ALA A CA 1
ATOM 933 C C . ALA A 1 122 ? 8.112 -7.344 3.861 1.00 98.06 122 ALA A C 1
ATOM 935 O O . ALA A 1 122 ? 7.779 -8.162 4.717 1.00 98.06 122 ALA A O 1
ATOM 936 N N . ALA A 1 123 ? 7.601 -6.110 3.825 1.00 98.38 123 ALA A N 1
ATOM 937 C CA . ALA A 1 123 ? 6.615 -5.630 4.793 1.00 98.38 1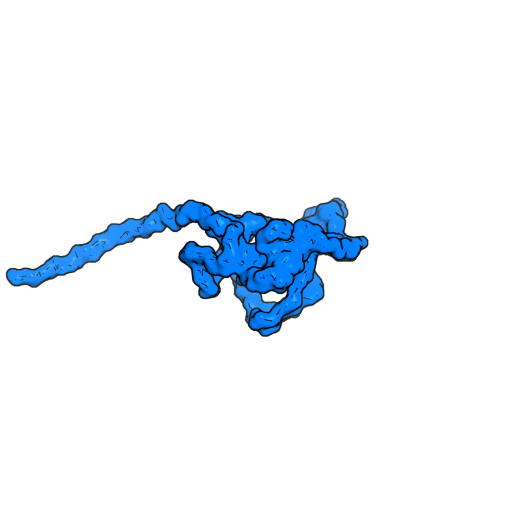23 ALA A CA 1
ATOM 938 C C . ALA A 1 123 ? 5.304 -6.447 4.757 1.00 98.38 123 ALA A C 1
ATOM 940 O O . ALA A 1 123 ? 4.760 -6.788 5.808 1.00 98.38 123 ALA A O 1
ATOM 941 N N . LEU A 1 124 ? 4.822 -6.842 3.570 1.00 98.19 124 LEU A N 1
ATOM 942 C CA . LEU A 1 124 ? 3.668 -7.746 3.438 1.00 98.19 124 LEU A CA 1
ATOM 943 C C . LEU A 1 124 ? 3.939 -9.119 4.065 1.00 98.19 124 LEU A C 1
ATOM 945 O O . LEU A 1 124 ? 3.089 -9.656 4.777 1.00 98.19 124 LEU A O 1
ATOM 949 N N . LYS A 1 125 ? 5.144 -9.666 3.863 1.00 97.88 125 LYS A N 1
ATOM 950 C CA . LYS A 1 125 ? 5.571 -10.928 4.486 1.00 97.88 125 LYS A CA 1
ATOM 951 C C . LYS A 1 125 ? 5.577 -10.832 6.013 1.00 97.88 125 LYS A C 1
ATOM 953 O O . LYS A 1 125 ? 5.172 -11.781 6.681 1.00 97.88 125 LYS A O 1
ATOM 958 N N . VAL A 1 126 ? 6.000 -9.695 6.567 1.00 98.31 126 VAL A N 1
ATOM 959 C CA . VAL A 1 126 ? 5.955 -9.423 8.013 1.00 98.31 126 VAL A CA 1
ATOM 960 C C . VAL A 1 126 ? 4.509 -9.362 8.515 1.00 98.31 126 VAL A C 1
ATOM 962 O O . VAL A 1 126 ? 4.194 -10.034 9.496 1.00 98.31 126 VAL A O 1
ATOM 965 N N . SER A 1 127 ? 3.605 -8.654 7.826 1.00 98.12 127 SER A N 1
ATOM 966 C CA . SER A 1 127 ? 2.184 -8.609 8.215 1.00 98.12 127 SER A CA 1
ATOM 967 C C . SER A 1 127 ? 1.521 -9.981 8.178 1.00 98.12 127 SER A C 1
ATOM 969 O O . SER A 1 127 ? 0.798 -10.326 9.109 1.00 98.12 127 SER A O 1
ATOM 971 N N . SER A 1 128 ? 1.808 -10.787 7.152 1.00 97.75 128 SER A N 1
ATOM 972 C CA . SER A 1 128 ? 1.304 -12.161 7.042 1.00 97.75 128 SER A CA 1
ATOM 973 C C . SER A 1 128 ? 1.767 -13.029 8.217 1.00 97.75 128 SER A C 1
ATOM 975 O O . SER A 1 128 ? 0.937 -13.642 8.888 1.00 97.75 128 SER A O 1
ATOM 977 N N . LYS A 1 129 ? 3.069 -13.013 8.536 1.00 98.19 129 LYS A N 1
ATOM 978 C CA . LYS A 1 129 ? 3.634 -13.760 9.674 1.00 98.19 129 LYS A CA 1
ATOM 979 C C . LYS A 1 129 ? 3.039 -13.336 11.015 1.00 98.19 129 LYS A C 1
ATOM 981 O O . LYS A 1 129 ? 2.742 -14.182 11.850 1.00 98.19 129 LYS A O 1
ATOM 986 N N . ASN A 1 130 ? 2.852 -12.033 11.203 1.00 97.94 130 ASN A N 1
ATOM 987 C CA . ASN A 1 130 ? 2.426 -11.455 12.476 1.00 97.94 130 ASN A CA 1
ATOM 988 C C . ASN A 1 130 ? 0.905 -11.256 12.571 1.00 97.94 130 ASN A C 1
ATOM 990 O O . ASN A 1 130 ? 0.431 -10.668 13.540 1.00 97.94 130 ASN A O 1
ATOM 994 N N . ARG A 1 131 ? 0.141 -11.723 11.573 1.00 97.56 131 ARG A N 1
ATOM 995 C CA . ARG A 1 131 ? -1.324 -11.588 11.481 1.00 97.56 131 ARG A CA 1
ATOM 996 C C . ARG A 1 131 ? -1.813 -10.143 11.625 1.00 97.56 131 ARG A C 1
ATOM 998 O O . ARG A 1 131 ? -2.867 -9.891 12.207 1.00 97.56 131 ARG A O 1
ATOM 1005 N N . LYS A 1 132 ? -1.047 -9.190 11.093 1.00 97.88 132 LYS A N 1
ATOM 1006 C CA . LYS A 1 132 ? -1.388 -7.767 11.157 1.00 97.88 132 LYS A CA 1
ATOM 1007 C C . LYS A 1 132 ? -2.328 -7.391 10.012 1.00 97.88 132 LYS A C 1
ATOM 1009 O O . LYS A 1 132 ? -2.026 -7.724 8.863 1.00 97.88 132 LYS A O 1
ATOM 1014 N N . PRO A 1 133 ? -3.443 -6.694 10.289 1.00 97.94 133 PRO A N 1
ATOM 1015 C CA . PRO A 1 133 ? -4.367 -6.291 9.243 1.00 97.94 133 PRO A CA 1
ATOM 1016 C C . PRO A 1 133 ? -3.740 -5.221 8.344 1.00 97.94 133 PRO A C 1
ATOM 1018 O O . PRO A 1 133 ? -2.996 -4.347 8.802 1.00 97.94 133 PRO A O 1
ATOM 1021 N N . VAL A 1 134 ? -4.083 -5.295 7.059 1.00 98.38 134 VAL A N 1
ATOM 1022 C CA . VAL A 1 134 ? -3.626 -4.390 6.001 1.00 98.38 134 VAL A CA 1
ATOM 1023 C C . VAL A 1 134 ? -4.862 -3.770 5.361 1.00 98.38 134 VAL A C 1
ATOM 1025 O O . VAL A 1 134 ? -5.745 -4.494 4.903 1.00 98.38 134 VAL A O 1
ATOM 1028 N N . ARG A 1 135 ? -4.949 -2.438 5.330 1.00 98.25 135 ARG A N 1
ATOM 1029 C CA . ARG A 1 135 ? -6.037 -1.750 4.620 1.00 98.25 135 ARG A CA 1
ATOM 1030 C C . ARG A 1 135 ? -5.922 -1.999 3.121 1.00 98.25 135 ARG A C 1
ATOM 1032 O O . ARG A 1 135 ? -4.826 -1.930 2.569 1.00 98.25 135 ARG A O 1
ATOM 1039 N N . VAL A 1 136 ? -7.052 -2.214 2.459 1.00 97.75 136 VAL A N 1
ATOM 1040 C CA . VAL A 1 136 ? -7.115 -2.412 1.008 1.00 97.75 136 VAL A CA 1
ATOM 1041 C C . VAL A 1 136 ? -7.895 -1.265 0.392 1.00 97.75 136 VAL A C 1
ATOM 1043 O O . VAL A 1 136 ? -9.027 -0.997 0.785 1.00 97.75 136 VAL A O 1
ATOM 1046 N N . ILE A 1 137 ? -7.281 -0.595 -0.577 1.00 97.50 137 ILE A N 1
ATOM 1047 C CA . ILE A 1 137 ? -7.899 0.474 -1.355 1.00 97.50 137 ILE A CA 1
ATOM 1048 C C . ILE A 1 137 ? -7.988 -0.007 -2.801 1.00 97.50 137 ILE A C 1
ATOM 1050 O O . ILE A 1 137 ? -6.979 -0.408 -3.378 1.00 97.50 137 ILE A O 1
ATOM 1054 N N . ARG A 1 138 ? -9.179 0.032 -3.399 1.00 95.69 138 ARG A N 1
ATOM 1055 C CA . ARG A 1 138 ? -9.369 -0.276 -4.823 1.00 95.69 138 ARG A CA 1
ATOM 1056 C C . ARG A 1 138 ? -9.326 1.008 -5.638 1.00 95.69 138 ARG A C 1
ATOM 1058 O O . ARG A 1 138 ? -10.054 1.943 -5.325 1.00 95.69 138 ARG A O 1
ATOM 1065 N N . GLY A 1 139 ? -8.463 1.059 -6.647 1.00 92.50 139 GLY A N 1
ATOM 1066 C CA . GLY A 1 139 ? -8.425 2.154 -7.617 1.00 92.50 139 GLY A CA 1
ATOM 1067 C C . GLY A 1 139 ? -9.374 1.895 -8.784 1.00 92.50 139 GLY A C 1
ATOM 1068 O O . GLY A 1 139 ? -9.683 0.746 -9.084 1.00 92.50 139 GLY A O 1
ATOM 1069 N N . ALA A 1 140 ? -9.824 2.942 -9.471 1.00 87.69 140 ALA A N 1
ATOM 1070 C CA . ALA A 1 140 ? -10.611 2.759 -10.685 1.00 87.69 140 ALA A CA 1
ATOM 1071 C C . ALA A 1 140 ? -9.732 2.204 -11.825 1.00 87.69 140 ALA A C 1
ATOM 1073 O O . ALA A 1 140 ? -8.601 2.666 -12.021 1.00 87.69 140 ALA A O 1
ATOM 1074 N N . PRO A 1 141 ? -10.215 1.219 -12.602 1.00 79.62 141 PRO A N 1
ATOM 1075 C CA . PRO A 1 141 ? -9.457 0.670 -13.710 1.00 79.62 141 PRO A CA 1
ATOM 1076 C C . PRO A 1 141 ? -9.344 1.710 -14.825 1.00 79.62 141 PRO A C 1
ATOM 1078 O O . PRO A 1 141 ? -10.276 2.465 -15.120 1.00 79.62 141 PRO A O 1
ATOM 1081 N N . ARG A 1 142 ? -8.185 1.748 -15.485 1.00 70.81 142 ARG A N 1
ATOM 1082 C CA . ARG A 1 142 ? -7.920 2.732 -16.537 1.00 70.81 142 ARG A CA 1
ATOM 1083 C C . ARG A 1 142 ? -8.837 2.480 -17.741 1.00 70.81 142 ARG A C 1
ATOM 1085 O O . ARG A 1 142 ? -8.819 1.403 -18.338 1.00 70.81 142 ARG A O 1
ATOM 1092 N N . LYS A 1 143 ? -9.621 3.487 -18.135 1.00 64.81 143 LYS A N 1
ATOM 1093 C CA . LYS A 1 143 ? -10.461 3.425 -19.343 1.00 64.81 143 LYS A CA 1
ATOM 1094 C C . LYS A 1 143 ? -9.567 3.394 -20.597 1.00 64.81 143 LYS A C 1
ATOM 1096 O O . LYS A 1 143 ? -8.662 4.215 -20.720 1.00 64.81 143 LYS A O 1
ATOM 1101 N N . GLY A 1 144 ? -9.824 2.462 -21.523 1.00 56.16 144 GLY A N 1
ATOM 1102 C CA . GLY A 1 144 ? -9.215 2.453 -22.867 1.00 56.16 144 GLY A CA 1
ATOM 1103 C C . GLY A 1 144 ? -8.057 1.473 -23.128 1.00 56.16 144 GLY A C 1
ATOM 1104 O O . GLY A 1 144 ? -7.359 1.631 -24.127 1.00 56.16 144 GLY A O 1
ATOM 1105 N N . GLY A 1 145 ? -7.829 0.466 -22.276 1.00 53.56 145 GLY A N 1
ATOM 1106 C CA . GLY A 1 145 ? -6.876 -0.617 -22.569 1.00 53.56 145 GLY A CA 1
ATOM 1107 C C . GLY A 1 145 ? -7.393 -1.584 -23.644 1.00 53.56 145 GLY A C 1
ATOM 1108 O O . GLY A 1 145 ? -8.578 -1.905 -23.665 1.00 53.56 145 GLY A O 1
ATOM 1109 N N . LYS A 1 146 ? -6.506 -2.078 -24.524 1.00 48.22 146 LYS A N 1
ATOM 1110 C CA . LYS A 1 146 ? -6.854 -2.967 -25.658 1.00 48.22 146 LYS A CA 1
ATOM 1111 C C . LYS A 1 146 ? -7.383 -4.356 -25.249 1.00 48.22 146 LYS A C 1
ATOM 1113 O O . LYS A 1 146 ? -7.908 -5.058 -26.099 1.00 48.22 146 LYS A O 1
ATOM 1118 N N . ASN A 1 147 ? -7.310 -4.698 -23.962 1.00 50.44 147 ASN A N 1
ATOM 1119 C CA . ASN A 1 147 ? -7.945 -5.857 -23.341 1.00 50.44 147 ASN A CA 1
ATOM 1120 C C . ASN A 1 147 ? -8.720 -5.361 -22.112 1.00 50.44 147 ASN A C 1
ATOM 1122 O O . ASN A 1 147 ? -8.116 -5.087 -21.074 1.00 50.44 147 ASN A O 1
ATOM 1126 N N . GLN A 1 148 ? -10.040 -5.189 -22.217 1.00 55.94 148 GLN A N 1
ATOM 1127 C CA . GLN A 1 148 ? -10.869 -4.813 -21.068 1.00 55.94 148 GLN A CA 1
ATOM 1128 C C . GLN A 1 148 ? -11.038 -6.020 -20.137 1.00 55.94 148 GLN A C 1
ATOM 1130 O O . GLN A 1 148 ? -12.054 -6.711 -20.169 1.00 55.94 148 GLN A O 1
ATOM 1135 N N . LYS A 1 149 ? -10.038 -6.280 -19.287 1.00 67.81 149 LYS A N 1
ATOM 1136 C CA . LYS A 1 149 ? -10.245 -7.099 -18.088 1.00 67.81 149 LYS A CA 1
ATOM 1137 C C . LYS A 1 149 ? -11.270 -6.349 -17.231 1.00 67.81 149 LYS A C 1
ATOM 1139 O O . LYS A 1 149 ? -11.073 -5.181 -16.898 1.00 67.81 149 LYS A O 1
ATOM 1144 N N . THR A 1 150 ? -12.412 -6.973 -16.967 1.00 72.75 150 THR A N 1
ATOM 1145 C CA . THR A 1 150 ? -13.449 -6.391 -16.111 1.00 72.75 150 THR A CA 1
ATOM 1146 C C . THR A 1 150 ? -13.083 -6.640 -14.657 1.00 72.75 150 THR A C 1
ATOM 1148 O O . THR A 1 150 ? -12.811 -7.779 -14.283 1.00 72.75 150 THR A O 1
ATOM 1151 N N . TYR A 1 151 ? -13.120 -5.595 -13.835 1.00 82.44 151 TYR A N 1
ATOM 1152 C CA . TYR A 1 151 ? -12.876 -5.686 -12.398 1.00 82.44 151 TYR A CA 1
ATOM 1153 C C . TYR A 1 151 ? -14.186 -5.370 -11.666 1.00 82.44 151 TYR A C 1
ATOM 1155 O O . TYR A 1 151 ? -14.464 -4.201 -11.407 1.00 82.44 151 TYR A O 1
ATOM 1163 N N . PRO A 1 152 ? -15.033 -6.378 -11.382 1.00 86.62 152 PRO A N 1
ATOM 1164 C CA . PRO A 1 152 ? -16.397 -6.155 -10.891 1.00 86.62 152 PRO A CA 1
ATOM 1165 C C . PRO A 1 152 ? -16.460 -5.492 -9.508 1.00 86.62 152 PRO A C 1
ATOM 1167 O O . PRO A 1 152 ? -17.490 -4.933 -9.148 1.00 86.62 152 PRO A O 1
ATOM 1170 N N . TYR A 1 153 ? -15.363 -5.531 -8.749 1.00 91.06 153 TYR A N 1
ATOM 1171 C CA . TYR A 1 153 ? -15.258 -4.933 -7.416 1.00 91.06 153 TYR A CA 1
ATOM 1172 C C . TYR A 1 153 ? -14.534 -3.584 -7.410 1.00 91.06 153 TYR A C 1
ATOM 1174 O O . TYR A 1 153 ? -14.426 -2.951 -6.359 1.00 91.06 153 TYR A O 1
ATOM 1182 N N . ALA A 1 154 ? -14.021 -3.142 -8.560 1.00 90.75 154 ALA A N 1
ATOM 1183 C CA . ALA A 1 154 ? -13.371 -1.851 -8.670 1.00 90.75 154 ALA A CA 1
ATOM 1184 C C . ALA A 1 154 ? -14.406 -0.717 -8.679 1.00 90.75 154 ALA A C 1
ATOM 1186 O O . ALA A 1 154 ? -15.486 -0.877 -9.256 1.00 90.75 154 ALA A O 1
ATOM 1187 N N . PRO A 1 155 ? -14.092 0.451 -8.095 1.00 90.75 155 PRO A N 1
ATOM 1188 C CA . PRO A 1 155 ? -14.962 1.607 -8.218 1.00 90.75 155 PRO A CA 1
ATOM 1189 C C . PRO A 1 155 ? -14.999 2.107 -9.670 1.00 90.75 155 PRO A C 1
ATOM 1191 O O . PRO A 1 155 ? -14.043 1.957 -10.435 1.00 90.75 155 PRO A O 1
ATOM 1194 N N . ALA A 1 156 ? -16.111 2.739 -10.050 1.00 86.31 156 ALA A N 1
ATOM 1195 C CA . ALA A 1 156 ? -16.285 3.312 -11.387 1.00 86.31 156 ALA A CA 1
ATOM 1196 C C . ALA A 1 156 ? -15.406 4.558 -11.635 1.00 86.31 156 ALA A C 1
ATOM 1198 O O . ALA A 1 156 ? -15.141 4.911 -12.789 1.00 86.31 156 ALA A O 1
ATOM 1199 N N . GLU A 1 157 ? -14.976 5.218 -10.557 1.00 84.12 157 GLU A N 1
ATOM 1200 C CA . GLU A 1 157 ? -14.182 6.446 -10.542 1.00 84.12 157 GLU A CA 1
ATOM 1201 C C . GLU A 1 157 ? -13.242 6.486 -9.326 1.00 84.12 157 GLU A C 1
ATOM 1203 O O . GLU A 1 157 ? -13.492 5.805 -8.328 1.00 84.12 157 GLU A O 1
ATOM 1208 N N . GLY A 1 158 ? -12.152 7.252 -9.434 1.00 73.38 158 GLY A N 1
ATOM 1209 C CA . GLY A 1 158 ? -11.113 7.393 -8.405 1.00 73.38 158 GLY A CA 1
ATOM 1210 C C . GLY A 1 158 ? -9.718 7.614 -8.973 1.00 73.38 158 GLY A C 1
ATOM 1211 O O . GLY A 1 158 ? -9.529 7.358 -10.186 1.00 73.38 158 GLY A O 1
#

Nearest PDB structures (foldseek):
  2zo0-assembly1_B  TM=7.938E-01  e=5.674E-08  Mus musculus
  3f8j-assembly1_B  TM=7.860E-01  e=8.974E-08  Mus musculus
  2zkf-assembly1_A  TM=7.871E-01  e=4.048E-07  Mus musculus
  2pb7-assembly1_A  TM=7.793E-01  e=2.372E-06  Homo sapiens
  6m2v-assembly1_A  TM=6.673E-01  e=3.515E-06  Mus musculus

Secondary structure (DSSP, 8-state):
----------------PPPP-SS-SSPBTTB-TT---SSHHHHHHHTSS--SS-SEEEETTTEEEEEEE---STT-EE-SSSEE-PPS--B-----HHHHHTT--GGGSPB-S---S-HHHHHHHHHHHTT---EEEEPPPPTT-SS----TTS-S--

Solvent-accessible surface area (backbone atoms only — not comparable to full-atom values): 9808 Å² total; per-residue (Å²): 132,86,81,87,84,82,82,68,85,73,72,75,79,89,65,80,70,75,60,44,80,41,92,44,61,53,80,50,92,96,50,61,95,86,68,81,51,75,39,50,62,57,33,22,53,52,14,72,42,56,49,64,76,59,49,49,36,49,37,78,88,82,11,27,21,20,36,48,50,55,77,77,48,92,82,47,42,73,68,71,92,50,67,47,81,75,72,69,72,26,47,56,66,73,62,51,75,67,40,51,75,70,65,58,53,44,87,69,45,65,82,75,49,79,66,60,85,47,67,43,39,33,1,44,54,40,11,63,76,68,72,48,50,58,36,79,42,68,37,27,68,76,86,85,56,100,68,80,78,80,59,89,74,39,42,95,65,66

InterPro domains:
  IPR003105 SRA-YDG [PF02182] (27-153)
  IPR003105 SRA-YDG [PS51015] (26-158)
  IPR003105 SRA-YDG [SM00466] (21-157)
  IPR015947 PUA-like superfamily [SSF88697] (20-153)
  IPR036987 SRA-YDG superfamily [G3DSA:2.30.280.10] (12-158)
  IPR045134 UHRF1/2-like [PTHR14140] (22-158)

Sequence (158 aa):
MSESSNWLKGSKPSETPGRHNPKVHAEIPGYPVGSTFKTRDELCATGVHAPPRAGIHGTLEDGAYSVVLSYGYEDDVDNGEIFVYTGHGGRDPRLTPMEKIQGKESWSSEQTKDQEWVGGNAALKVSSKNRKPVRVIRGAPRKGGKNQKTYPYAPAEG